Protein AF-A0A821Y930-F1 (afdb_monomer_lite)

Organism: NCBI:txid392032

Structure (mmCIF, N/CA/C/O backbone):
data_AF-A0A821Y930-F1
#
_entry.id   AF-A0A821Y930-F1
#
loop_
_atom_site.group_PDB
_atom_site.id
_atom_site.type_symbol
_atom_site.label_atom_id
_atom_site.label_alt_id
_atom_site.label_comp_id
_atom_site.label_asym_id
_atom_site.label_entity_id
_atom_site.label_seq_id
_atom_site.pdbx_PDB_ins_code
_atom_site.Cartn_x
_atom_site.Cartn_y
_atom_site.Cartn_z
_atom_site.occupancy
_atom_site.B_iso_or_equiv
_atom_site.auth_seq_id
_atom_site.auth_comp_id
_atom_site.auth_asym_id
_atom_site.auth_atom_id
_atom_site.pdbx_PDB_model_num
ATOM 1 N N . ASN A 1 1 ? 14.774 -1.328 -16.028 1.00 44.09 1 ASN A N 1
ATOM 2 C CA . ASN A 1 1 ? 14.917 -2.382 -17.061 1.00 44.09 1 ASN A CA 1
ATOM 3 C C . ASN A 1 1 ? 16.164 -3.201 -16.765 1.00 44.09 1 ASN A C 1
ATOM 5 O O . ASN A 1 1 ? 17.246 -2.640 -16.865 1.00 44.09 1 ASN A O 1
ATOM 9 N N . LYS A 1 2 ? 16.037 -4.470 -16.334 1.00 46.88 2 LYS A N 1
ATOM 10 C CA . LYS A 1 2 ? 17.202 -5.335 -16.061 1.00 46.88 2 LYS A CA 1
ATOM 11 C C . LYS A 1 2 ? 18.029 -5.448 -17.343 1.00 46.88 2 LYS A C 1
ATOM 13 O O . LYS A 1 2 ? 17.569 -5.949 -18.364 1.00 46.88 2 LYS A O 1
ATOM 18 N N . THR A 1 3 ? 19.187 -4.817 -17.280 1.00 56.94 3 THR A N 1
ATOM 19 C CA . THR A 1 3 ? 20.063 -4.409 -18.367 1.00 56.94 3 THR A CA 1
ATOM 20 C C . THR A 1 3 ? 20.526 -5.598 -19.208 1.00 56.94 3 THR A C 1
ATOM 22 O O . THR A 1 3 ? 20.794 -6.686 -18.706 1.00 56.94 3 THR A O 1
ATOM 25 N N . LYS A 1 4 ? 20.590 -5.351 -20.520 1.00 59.03 4 LYS A N 1
ATOM 26 C CA . LYS A 1 4 ? 20.665 -6.259 -21.682 1.00 59.03 4 LYS A CA 1
ATOM 27 C C . LYS A 1 4 ? 21.724 -7.384 -21.678 1.00 59.03 4 LYS A C 1
ATOM 29 O O . LYS A 1 4 ? 21.747 -8.154 -22.630 1.00 59.03 4 LYS A O 1
ATOM 34 N N . HIS A 1 5 ? 22.568 -7.517 -20.656 1.00 57.09 5 HIS A N 1
ATOM 35 C CA . HIS A 1 5 ? 23.760 -8.377 -20.694 1.00 57.09 5 HIS A CA 1
ATOM 36 C C . HIS A 1 5 ? 23.657 -9.689 -19.893 1.00 57.09 5 HIS A C 1
ATOM 38 O O . HIS A 1 5 ? 24.472 -10.576 -20.109 1.00 57.09 5 HIS A O 1
ATOM 44 N N . HIS A 1 6 ? 22.637 -9.866 -19.042 1.00 55.56 6 HIS A N 1
ATOM 45 C CA . HIS A 1 6 ? 22.422 -11.097 -18.253 1.00 55.56 6 HIS A CA 1
ATOM 46 C C . HIS A 1 6 ? 20.994 -11.638 -18.396 1.00 55.56 6 HIS A C 1
ATOM 48 O O . HIS A 1 6 ? 20.309 -11.930 -17.414 1.00 55.56 6 HIS A O 1
ATOM 54 N N . ARG A 1 7 ? 20.506 -11.759 -19.635 1.00 61.03 7 ARG A N 1
ATOM 55 C CA . ARG A 1 7 ? 19.201 -12.374 -19.908 1.00 61.03 7 ARG A CA 1
ATOM 56 C C . ARG A 1 7 ? 19.332 -13.899 -19.842 1.00 61.03 7 ARG A C 1
ATOM 58 O O . ARG A 1 7 ? 19.236 -14.577 -20.857 1.00 61.03 7 ARG A O 1
ATOM 65 N N . HIS A 1 8 ? 19.582 -14.438 -18.650 1.00 64.38 8 HIS A N 1
ATOM 66 C CA . HIS A 1 8 ? 19.263 -15.842 -18.411 1.00 64.38 8 HIS A CA 1
ATOM 67 C C . HIS A 1 8 ? 17.770 -16.030 -18.695 1.00 64.38 8 HIS A C 1
ATOM 69 O O . HIS A 1 8 ? 16.953 -15.173 -18.346 1.00 64.38 8 HIS A O 1
ATOM 75 N N . GLU A 1 9 ? 17.434 -17.111 -19.391 1.00 74.50 9 GLU A N 1
ATOM 76 C CA . GLU A 1 9 ? 16.059 -17.440 -19.738 1.00 74.50 9 GLU A CA 1
ATOM 77 C C . GLU A 1 9 ? 15.260 -17.604 -18.441 1.00 74.50 9 GLU A C 1
ATOM 79 O O . GLU A 1 9 ? 15.511 -18.505 -17.639 1.00 74.50 9 GLU A O 1
ATOM 84 N N . PHE A 1 10 ? 14.356 -16.663 -18.179 1.00 81.88 10 PHE A N 1
ATOM 85 C CA . PHE A 1 10 ? 13.510 -16.710 -16.999 1.00 81.88 10 PHE A CA 1
ATOM 86 C C . PHE A 1 10 ? 12.517 -17.859 -17.167 1.00 81.88 10 PHE A C 1
ATOM 88 O O . PHE A 1 10 ? 11.628 -17.796 -18.015 1.00 81.88 10 PHE A O 1
ATOM 95 N N . LYS A 1 11 ? 12.691 -18.923 -16.381 1.00 86.06 11 LYS A N 1
ATOM 96 C CA . LYS A 1 11 ? 11.822 -20.099 -16.424 1.00 86.06 11 LYS A CA 1
ATOM 97 C C . LYS A 1 11 ? 10.683 -19.928 -15.430 1.00 86.06 11 LYS A C 1
ATOM 99 O O . LYS A 1 11 ? 10.900 -19.943 -14.221 1.00 86.06 11 LYS A O 1
ATOM 104 N N . TRP A 1 12 ? 9.478 -19.770 -15.961 1.00 92.75 12 TRP A N 1
ATOM 105 C CA . TRP A 1 12 ? 8.245 -19.779 -15.184 1.00 92.75 12 TRP A CA 1
ATOM 106 C C . TRP A 1 12 ? 7.678 -21.196 -15.159 1.00 92.75 12 TRP A C 1
ATOM 108 O O . TRP A 1 12 ? 7.239 -21.710 -16.186 1.00 92.75 12 TRP A O 1
ATOM 118 N N . GLY A 1 13 ? 7.735 -21.840 -14.002 1.00 96.00 13 GLY A N 1
ATOM 119 C CA . GLY A 1 13 ? 7.234 -23.186 -13.773 1.00 96.00 13 GLY A CA 1
ATOM 120 C C . GLY A 1 13 ? 6.098 -23.225 -12.747 1.00 96.00 13 GLY A C 1
ATOM 121 O O . GLY A 1 13 ? 5.589 -22.182 -12.324 1.00 96.00 13 GLY A O 1
ATOM 122 N N . PRO A 1 14 ? 5.702 -24.439 -12.332 1.00 97.62 14 PRO A N 1
ATOM 123 C CA . PRO A 1 14 ? 4.598 -24.641 -11.396 1.00 97.62 14 PRO A CA 1
ATOM 124 C C . PRO A 1 14 ? 4.790 -23.919 -10.057 1.00 97.62 14 PRO A C 1
ATOM 126 O O . PRO A 1 14 ? 3.860 -23.275 -9.578 1.00 97.62 14 PRO A O 1
ATOM 129 N N . ASP A 1 15 ? 6.000 -23.942 -9.492 1.00 96.88 15 ASP A N 1
ATOM 130 C CA . ASP A 1 15 ? 6.283 -23.327 -8.188 1.00 96.88 15 ASP A CA 1
ATOM 131 C C . ASP A 1 15 ? 6.186 -21.793 -8.231 1.00 96.88 15 ASP A C 1
ATOM 133 O O . ASP A 1 15 ? 5.676 -21.167 -7.296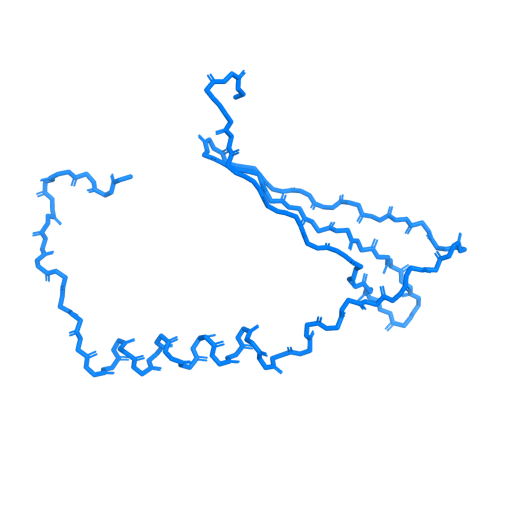 1.00 96.88 15 ASP A O 1
ATOM 137 N N . GLN A 1 16 ? 6.637 -21.171 -9.332 1.00 96.31 16 GLN A N 1
ATOM 138 C CA . GLN A 1 16 ? 6.510 -19.723 -9.539 1.00 96.31 16 GLN A CA 1
ATOM 139 C C . GLN A 1 16 ? 5.041 -19.328 -9.686 1.00 96.31 16 GLN A C 1
ATOM 141 O O . GLN A 1 16 ? 4.610 -18.349 -9.076 1.00 96.31 16 GLN A O 1
ATOM 146 N N . GLN A 1 17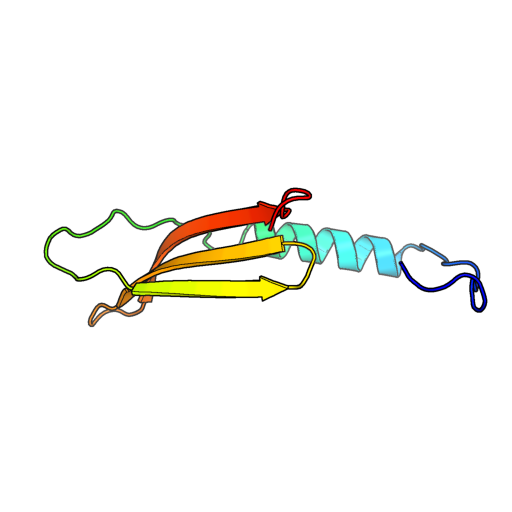 ? 4.270 -20.111 -10.448 1.00 97.44 17 GLN A N 1
ATOM 147 C CA . GLN A 1 17 ? 2.840 -19.880 -10.626 1.00 97.44 17 GLN A CA 1
ATOM 148 C C . GLN A 1 17 ? 2.087 -20.010 -9.298 1.00 97.44 17 GLN A C 1
ATOM 150 O O . GLN A 1 17 ? 1.342 -19.103 -8.938 1.00 97.44 17 GLN A O 1
ATOM 155 N N . HIS A 1 18 ? 2.341 -21.076 -8.535 1.00 97.81 18 HIS A N 1
ATOM 156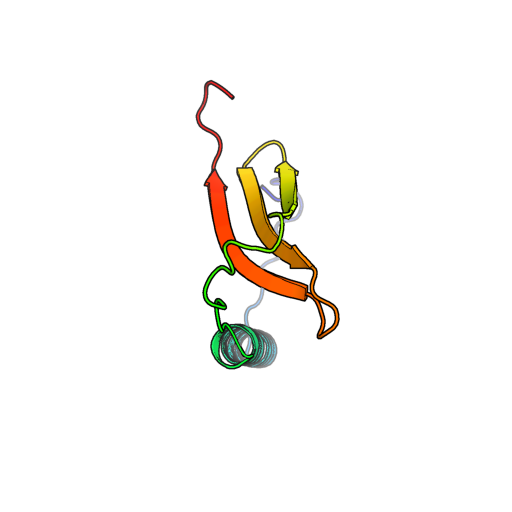 C CA . HIS A 1 18 ? 1.724 -21.291 -7.227 1.00 97.81 18 HIS A CA 1
ATOM 157 C C . HIS A 1 18 ? 2.027 -20.142 -6.259 1.00 97.81 18 HIS A C 1
ATOM 159 O O . HIS A 1 18 ? 1.114 -19.586 -5.653 1.00 97.81 18 HIS A O 1
ATOM 165 N N . SER A 1 19 ? 3.294 -19.726 -6.176 1.00 95.62 19 SER A N 1
ATOM 166 C CA . SER A 1 19 ? 3.704 -18.601 -5.328 1.00 95.62 19 SER A CA 1
ATOM 167 C C . SER A 1 19 ? 3.038 -17.287 -5.751 1.00 95.62 19 SER A C 1
ATOM 169 O O . SER A 1 19 ? 2.618 -16.499 -4.905 1.00 95.62 19 SER A O 1
ATOM 171 N N . PHE A 1 20 ? 2.912 -17.042 -7.058 1.00 95.31 20 PHE A N 1
ATOM 172 C CA . PHE A 1 20 ? 2.251 -15.848 -7.584 1.00 95.31 20 PHE A CA 1
ATOM 173 C C . PHE A 1 20 ? 0.741 -15.851 -7.319 1.00 95.31 20 PHE A C 1
ATOM 175 O O . PHE A 1 20 ? 0.168 -14.815 -6.974 1.00 95.31 20 PHE A O 1
ATOM 182 N N . ASP A 1 21 ? 0.087 -17.002 -7.457 1.00 96.62 21 ASP A N 1
ATOM 183 C CA . ASP A 1 21 ? -1.336 -17.150 -7.166 1.00 96.62 21 ASP A CA 1
ATOM 184 C C . ASP A 1 21 ? -1.628 -16.978 -5.676 1.00 96.62 21 ASP A C 1
ATOM 186 O O . ASP A 1 21 ? -2.556 -16.250 -5.322 1.00 96.62 21 ASP A O 1
ATOM 190 N N . GLU A 1 22 ? -0.788 -17.544 -4.810 1.00 94.69 22 GLU A N 1
ATOM 191 C CA . GLU A 1 22 ? -0.885 -17.336 -3.367 1.00 94.69 22 GLU A CA 1
ATOM 192 C C . GLU A 1 22 ? -0.662 -15.866 -2.998 1.00 94.69 22 GLU A C 1
ATOM 194 O O . GLU A 1 22 ? -1.422 -15.297 -2.215 1.00 94.69 22 GLU A O 1
ATOM 199 N N . PHE A 1 23 ? 0.307 -15.199 -3.629 1.00 91.50 23 PHE A N 1
ATOM 200 C CA . PHE A 1 23 ? 0.539 -13.772 -3.418 1.00 91.50 23 PHE A CA 1
ATOM 201 C C . PHE A 1 23 ? -0.674 -12.919 -3.816 1.00 91.50 23 PHE A C 1
ATOM 203 O O . PHE A 1 23 ? -1.120 -12.074 -3.038 1.00 91.50 23 PHE A O 1
ATOM 210 N N . LYS A 1 24 ? -1.268 -13.174 -4.991 1.00 90.75 24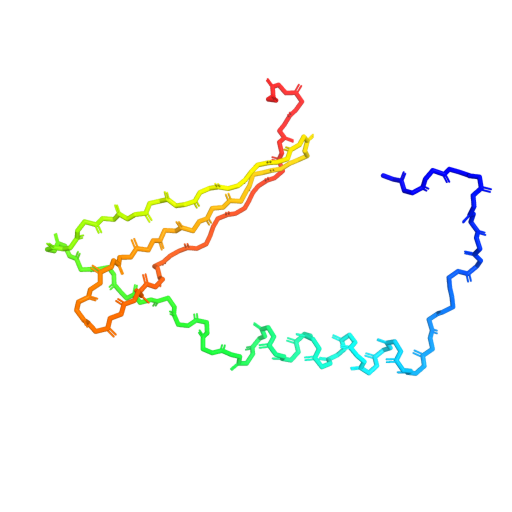 LYS A N 1
ATOM 211 C CA . LYS A 1 24 ? -2.519 -12.515 -5.405 1.00 90.75 24 LYS A CA 1
ATOM 212 C C . LYS A 1 24 ? -3.642 -12.782 -4.410 1.00 90.75 24 LYS A C 1
ATOM 214 O O . LYS A 1 24 ? -4.376 -11.858 -4.064 1.00 90.75 24 LYS A O 1
ATOM 219 N N . ARG A 1 25 ? -3.782 -14.026 -3.943 1.00 91.44 25 ARG A N 1
ATOM 220 C CA . ARG A 1 25 ? -4.801 -14.399 -2.959 1.00 91.44 25 ARG A CA 1
ATOM 221 C C . ARG A 1 25 ? -4.609 -13.607 -1.672 1.00 91.44 25 ARG A C 1
ATOM 223 O O . ARG A 1 25 ? -5.558 -12.981 -1.219 1.00 91.44 25 ARG A O 1
ATOM 230 N N . ILE A 1 26 ? -3.402 -13.564 -1.112 1.00 88.00 26 ILE A N 1
ATOM 231 C CA . ILE A 1 26 ? -3.102 -12.797 0.107 1.00 88.00 26 ILE A CA 1
ATOM 232 C C . ILE A 1 26 ? -3.457 -11.320 -0.086 1.00 88.00 26 ILE A C 1
ATOM 234 O O . ILE A 1 26 ? -4.199 -10.765 0.721 1.00 88.00 26 ILE A O 1
ATOM 238 N N . LEU A 1 27 ? -3.012 -10.707 -1.187 1.00 82.19 27 LEU A N 1
ATOM 239 C CA . LEU A 1 27 ? -3.280 -9.294 -1.466 1.00 82.19 27 LEU A CA 1
ATOM 240 C C . LEU A 1 27 ? -4.764 -8.969 -1.662 1.00 82.19 27 LEU A C 1
ATOM 242 O O . LEU A 1 27 ? -5.162 -7.838 -1.416 1.00 82.19 27 LEU A O 1
ATOM 246 N N . THR A 1 28 ? -5.573 -9.929 -2.112 1.00 82.81 28 THR A N 1
ATOM 247 C CA . THR A 1 28 ? -7.006 -9.724 -2.394 1.00 82.81 28 THR A CA 1
ATOM 248 C C . THR A 1 28 ? -7.931 -10.199 -1.275 1.00 82.81 28 THR A C 1
ATOM 250 O O . THR A 1 28 ? -9.109 -9.852 -1.285 1.00 82.81 28 THR A O 1
ATOM 253 N N . THR A 1 29 ? -7.424 -10.981 -0.316 1.00 79.50 29 THR A N 1
ATOM 254 C CA . THR A 1 29 ? -8.224 -11.570 0.776 1.00 79.50 29 THR A CA 1
ATOM 255 C C . THR A 1 29 ? -7.873 -11.045 2.165 1.00 79.50 29 THR A C 1
ATOM 257 O O . THR A 1 29 ? -8.692 -11.177 3.073 1.00 79.50 29 THR A O 1
ATOM 260 N N . TYR A 1 30 ? -6.699 -10.434 2.357 1.00 67.75 30 TYR A N 1
ATOM 261 C CA . TYR A 1 30 ? -6.413 -9.678 3.578 1.00 67.75 30 TYR A CA 1
ATOM 262 C C . TYR A 1 30 ? -7.427 -8.528 3.715 1.00 67.75 30 TYR A C 1
ATOM 264 O O . TYR A 1 30 ? -7.853 -8.012 2.680 1.00 67.75 30 TYR A O 1
ATOM 272 N N . PRO A 1 31 ? -7.844 -8.116 4.932 1.00 62.81 31 PRO A N 1
ATOM 273 C CA . PRO A 1 31 ? -8.776 -7.006 5.114 1.00 62.81 31 PRO A CA 1
ATOM 274 C C . PRO A 1 31 ? -8.264 -5.720 4.443 1.00 62.81 31 PRO A C 1
ATOM 276 O O . PRO A 1 31 ? -7.547 -4.923 5.037 1.00 62.81 31 PRO A O 1
ATOM 279 N N . LEU A 1 32 ? -8.675 -5.508 3.191 1.00 63.41 32 LEU A N 1
ATOM 280 C CA . LEU A 1 32 ? -8.528 -4.280 2.407 1.00 63.41 32 LEU A CA 1
ATOM 281 C C . LEU A 1 32 ? -9.599 -3.255 2.812 1.00 63.41 32 LEU A C 1
ATOM 283 O O . LEU A 1 32 ? -10.067 -2.473 1.984 1.00 63.41 32 LEU A O 1
ATOM 287 N N . PHE A 1 33 ? -10.073 -3.306 4.058 1.00 65.12 33 PHE A N 1
ATOM 288 C CA . PHE A 1 33 ? -11.148 -2.434 4.498 1.00 65.12 33 PHE A CA 1
ATOM 289 C C . PHE A 1 33 ? -10.592 -1.021 4.617 1.00 65.12 33 PHE A C 1
ATOM 291 O O . PHE A 1 33 ? -9.867 -0.698 5.554 1.00 65.12 33 PHE A O 1
ATOM 298 N N . LEU A 1 34 ? -10.925 -0.189 3.631 1.00 81.38 34 LEU A N 1
ATOM 299 C CA . LEU A 1 34 ? -10.805 1.248 3.777 1.00 81.38 34 LEU A CA 1
ATOM 300 C C . LEU A 1 34 ? -11.818 1.674 4.831 1.00 81.38 34 LEU A C 1
ATOM 302 O O . LEU A 1 34 ? -13.026 1.493 4.665 1.00 81.38 34 LEU A O 1
ATOM 306 N N . GLU A 1 35 ? -11.313 2.189 5.939 1.00 86.50 35 GLU A N 1
ATOM 307 C CA . GLU A 1 35 ? -12.155 2.637 7.032 1.00 86.50 35 GLU A CA 1
ATOM 308 C C . GLU A 1 35 ? -12.706 4.027 6.738 1.00 86.50 35 GLU A C 1
ATOM 310 O O . GLU A 1 35 ? -12.024 4.895 6.177 1.00 86.50 35 GLU A O 1
ATOM 315 N N . TYR A 1 36 ? -13.963 4.237 7.132 1.00 88.94 36 TYR A N 1
ATOM 316 C CA . TYR A 1 36 ? -14.614 5.522 6.939 1.00 88.94 36 TYR A CA 1
ATOM 317 C C . TYR A 1 36 ? -13.851 6.609 7.711 1.00 88.94 36 TYR A C 1
ATOM 319 O O . TYR A 1 36 ? -13.493 6.383 8.872 1.00 88.94 36 TYR A O 1
ATOM 327 N N . PRO A 1 37 ? -13.581 7.767 7.088 1.00 90.06 37 PRO A N 1
ATOM 328 C CA . PRO A 1 37 ? -12.850 8.835 7.743 1.00 90.06 37 PRO A CA 1
ATOM 329 C C . PRO A 1 37 ? -13.630 9.393 8.932 1.00 90.06 37 PRO A C 1
ATOM 331 O O . PRO A 1 37 ? -14.823 9.686 8.836 1.00 90.06 37 PRO A O 1
ATOM 334 N N . ASP A 1 38 ? -12.929 9.587 10.039 1.00 90.69 38 ASP A N 1
ATOM 335 C CA . ASP A 1 38 ? -13.451 10.273 11.215 1.00 90.69 38 ASP A CA 1
ATOM 336 C C . ASP A 1 38 ? -13.076 11.758 11.158 1.00 90.69 38 ASP A C 1
ATOM 338 O O . ASP A 1 38 ? -11.900 12.108 11.176 1.00 90.69 38 ASP A O 1
ATOM 342 N N . SER A 1 39 ? -14.062 12.653 11.122 1.00 89.81 39 SER A N 1
ATOM 343 C CA . SER A 1 39 ? -13.822 14.101 11.062 1.00 89.81 39 SER A CA 1
ATOM 344 C C . SER A 1 39 ? -13.103 14.672 12.288 1.00 89.81 39 SER A C 1
ATOM 346 O O . SER A 1 39 ? -12.580 15.782 12.216 1.00 89.81 39 SER A O 1
ATOM 348 N N . SER A 1 40 ? -13.104 13.957 13.416 1.00 93.38 40 SER A N 1
ATOM 349 C CA . SER A 1 40 ? -12.464 14.399 14.660 1.00 93.38 40 SER A CA 1
ATOM 350 C C . SER A 1 40 ? -10.985 14.015 14.763 1.00 93.38 40 SER A C 1
ATOM 352 O O . SER A 1 40 ? -10.268 14.557 15.604 1.00 93.38 40 SER A O 1
ATOM 354 N N . THR A 1 41 ? -10.512 13.129 13.882 1.00 93.31 41 THR A N 1
ATOM 355 C CA . THR A 1 41 ? -9.140 12.617 13.903 1.00 93.31 41 THR A CA 1
ATOM 356 C C . THR A 1 41 ? -8.321 13.215 12.747 1.00 93.31 41 THR A C 1
ATOM 358 O O . THR A 1 41 ? -8.752 13.156 11.594 1.00 93.31 41 THR A O 1
ATOM 361 N N . PRO A 1 42 ? -7.119 13.772 12.992 1.00 94.94 42 PRO A N 1
ATOM 362 C CA . PRO A 1 42 ? -6.255 14.269 11.924 1.00 94.94 42 PRO A CA 1
ATOM 363 C C . PRO A 1 42 ? -5.844 13.174 10.935 1.00 94.94 42 PRO A C 1
ATOM 365 O O . PRO A 1 42 ? -5.587 12.031 11.314 1.00 94.94 42 PRO A O 1
ATOM 368 N N . PHE A 1 43 ? -5.716 13.547 9.664 1.00 95.12 43 PHE A N 1
ATOM 369 C CA . PHE A 1 43 ? -5.141 12.669 8.652 1.00 95.12 43 PHE A CA 1
ATOM 370 C C . PHE A 1 43 ? -3.615 12.693 8.691 1.00 95.12 43 PHE A C 1
ATOM 372 O O . PHE A 1 43 ? -2.991 13.743 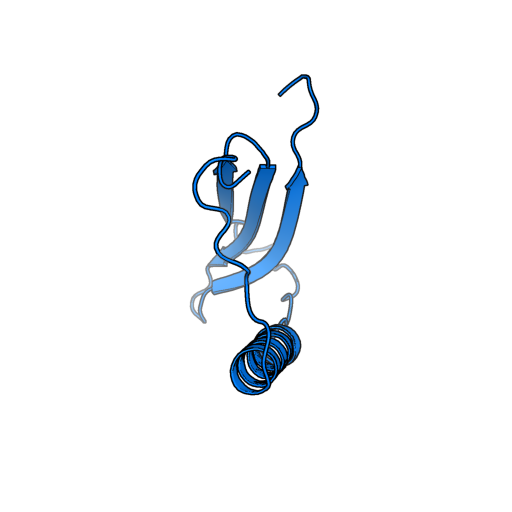8.845 1.00 95.12 43 PHE A O 1
ATOM 379 N N . VAL A 1 44 ? -3.023 11.528 8.450 1.00 95.88 44 VAL A N 1
ATOM 380 C CA . VAL A 1 44 ? -1.600 11.343 8.191 1.00 95.88 44 VAL A CA 1
ATOM 381 C C . VAL A 1 44 ? -1.444 10.867 6.753 1.00 95.88 44 VAL A C 1
ATOM 383 O O . VAL A 1 44 ? -1.972 9.825 6.365 1.00 95.88 44 VAL A O 1
ATOM 386 N N . LEU A 1 45 ? -0.709 11.640 5.958 1.00 95.44 45 LEU A N 1
ATOM 387 C CA . LEU A 1 45 ? -0.315 11.256 4.610 1.00 95.44 45 LEU A CA 1
ATOM 388 C C . LEU A 1 45 ? 1.122 10.735 4.650 1.00 95.44 45 LEU A C 1
ATOM 390 O O . LEU A 1 45 ? 2.039 11.446 5.054 1.00 95.44 45 LEU A O 1
ATOM 394 N N . THR A 1 46 ? 1.316 9.492 4.226 1.00 95.19 46 THR A N 1
ATOM 395 C CA . THR A 1 46 ? 2.641 8.888 4.058 1.00 95.19 46 THR A CA 1
ATOM 396 C C . THR A 1 46 ? 2.876 8.660 2.578 1.00 95.19 46 THR A C 1
ATOM 398 O O . THR A 1 46 ? 2.052 8.027 1.928 1.00 95.19 46 THR A O 1
ATOM 401 N N . THR A 1 47 ? 3.980 9.172 2.042 1.00 94.38 47 THR A N 1
ATOM 402 C CA . THR A 1 47 ? 4.338 9.051 0.624 1.00 94.38 47 THR A CA 1
ATOM 403 C C . THR A 1 47 ? 5.715 8.434 0.465 1.00 94.38 47 THR A C 1
ATOM 405 O O . THR A 1 47 ? 6.607 8.707 1.264 1.00 94.38 47 THR A O 1
ATOM 408 N N . ASP A 1 48 ? 5.888 7.669 -0.603 1.00 93.69 48 ASP A N 1
ATOM 409 C CA . ASP A 1 48 ? 7.183 7.198 -1.081 1.00 93.69 48 ASP A CA 1
ATOM 410 C C . ASP A 1 48 ? 7.276 7.454 -2.587 1.00 93.69 48 ASP A C 1
ATOM 412 O O . ASP A 1 48 ? 6.274 7.377 -3.307 1.00 93.69 48 ASP A O 1
ATOM 416 N N . ALA A 1 49 ? 8.463 7.804 -3.065 1.00 92.50 49 ALA A N 1
ATOM 417 C CA . ALA A 1 49 ? 8.676 8.192 -4.448 1.00 92.50 49 ALA A CA 1
ATOM 418 C C . ALA A 1 49 ? 9.969 7.593 -4.994 1.00 92.50 49 ALA A C 1
ATOM 420 O O . ALA A 1 49 ? 11.001 7.530 -4.331 1.00 92.50 49 ALA A O 1
ATOM 421 N N . SER A 1 50 ? 9.904 7.197 -6.258 1.00 89.88 50 SER A N 1
ATOM 422 C CA . SER A 1 50 ? 11.046 6.765 -7.056 1.00 89.88 50 SER A CA 1
ATOM 423 C C . SER A 1 50 ? 11.122 7.609 -8.323 1.00 89.88 50 SER A C 1
ATOM 425 O O . SER A 1 50 ? 10.155 8.278 -8.673 1.00 89.88 50 SER A O 1
ATOM 427 N N . GLY A 1 51 ? 12.212 7.495 -9.083 1.00 89.12 51 GLY A N 1
ATOM 428 C CA . GLY A 1 51 ? 12.335 8.153 -10.393 1.00 89.12 51 GLY A CA 1
ATOM 429 C C . GLY A 1 51 ? 11.378 7.639 -11.483 1.00 89.12 51 GLY A C 1
ATOM 430 O O . GLY A 1 51 ? 11.612 7.900 -12.653 1.00 89.12 51 GLY A O 1
ATOM 431 N N . ILE A 1 52 ? 10.367 6.836 -11.135 1.00 89.31 52 ILE A N 1
ATOM 432 C CA . ILE A 1 52 ? 9.355 6.304 -12.064 1.00 89.31 52 ILE A CA 1
ATOM 433 C C . ILE A 1 52 ? 7.936 6.625 -11.578 1.00 89.31 52 ILE A C 1
ATOM 435 O O . ILE A 1 52 ? 7.011 6.740 -12.376 1.00 89.31 52 ILE A O 1
ATOM 439 N N . GLY A 1 53 ? 7.717 6.737 -10.272 1.00 91.88 53 GLY A N 1
ATOM 440 C CA . GLY A 1 53 ? 6.368 6.840 -9.735 1.00 91.88 53 GLY A CA 1
ATOM 441 C C . GLY A 1 53 ? 6.339 7.205 -8.266 1.00 91.88 53 GLY A C 1
ATOM 442 O O . GLY A 1 53 ? 7.323 7.027 -7.543 1.00 91.88 53 GLY A O 1
ATOM 443 N N . ILE A 1 54 ? 5.169 7.677 -7.845 1.00 93.31 54 ILE A N 1
ATOM 444 C CA . ILE A 1 54 ? 4.855 8.090 -6.480 1.00 93.31 54 ILE A CA 1
ATOM 445 C C . ILE A 1 54 ? 3.741 7.191 -5.949 1.00 93.31 54 ILE A C 1
ATOM 447 O O . ILE A 1 54 ? 2.721 6.975 -6.612 1.00 93.31 54 ILE A O 1
ATOM 451 N N . GLY A 1 55 ? 3.929 6.698 -4.731 1.00 94.12 55 GLY A N 1
ATOM 452 C CA . GLY A 1 55 ? 2.919 6.019 -3.934 1.00 94.12 55 GLY A CA 1
ATOM 453 C C . GLY A 1 55 ? 2.612 6.801 -2.661 1.00 94.12 55 GLY A C 1
ATOM 454 O O . GLY A 1 55 ? 3.444 7.544 -2.144 1.00 94.12 55 GLY A O 1
ATOM 455 N N . GLY A 1 56 ? 1.409 6.625 -2.132 1.00 94.06 56 GLY A N 1
ATOM 456 C CA . GLY A 1 56 ? 1.023 7.201 -0.860 1.00 94.06 56 GLY A CA 1
ATOM 457 C C . GLY A 1 56 ? -0.178 6.520 -0.222 1.00 94.06 56 GLY A C 1
ATOM 458 O O . GLY A 1 56 ? -1.009 5.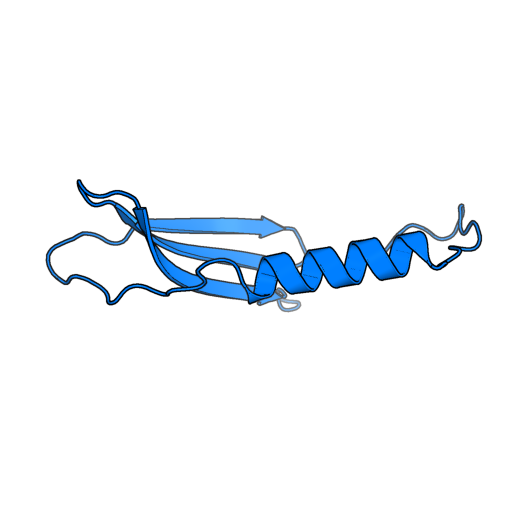897 -0.887 1.00 94.06 56 GLY A O 1
ATOM 459 N N . ILE A 1 57 ? -0.248 6.656 1.096 1.00 94.00 57 ILE A N 1
ATOM 460 C CA . ILE A 1 57 ? -1.295 6.120 1.955 1.00 94.00 57 ILE A CA 1
ATOM 461 C C . ILE A 1 57 ? -1.842 7.268 2.795 1.00 94.00 57 ILE A C 1
ATOM 463 O O . ILE A 1 57 ? -1.084 7.980 3.456 1.00 94.00 57 ILE A O 1
ATOM 467 N N . LEU A 1 58 ? -3.162 7.426 2.775 1.00 94.50 58 LEU A N 1
ATOM 468 C CA . LEU A 1 58 ? -3.896 8.291 3.685 1.00 94.50 58 LEU A CA 1
ATOM 469 C C . LEU A 1 58 ? -4.435 7.437 4.831 1.00 94.50 58 LEU A C 1
ATOM 471 O O . LEU A 1 58 ? -5.177 6.475 4.599 1.00 94.50 58 LEU A O 1
ATOM 475 N N . ARG A 1 59 ? -4.053 7.784 6.057 1.00 94.75 59 ARG A N 1
ATOM 476 C CA . ARG A 1 59 ? -4.411 7.036 7.264 1.00 94.75 59 ARG A CA 1
ATOM 477 C C . ARG A 1 59 ? -4.793 7.966 8.412 1.00 94.75 59 ARG A C 1
ATOM 479 O O . ARG A 1 59 ? -4.435 9.142 8.403 1.00 94.75 59 ARG A O 1
ATOM 486 N N . GLN A 1 60 ? -5.471 7.424 9.413 1.00 95.19 60 GLN A N 1
ATOM 487 C CA . GLN A 1 60 ? -5.779 8.089 10.677 1.00 95.19 60 GLN A CA 1
ATOM 488 C C . GLN A 1 60 ? -5.263 7.233 11.832 1.00 95.19 60 GLN A C 1
ATOM 490 O O . GLN A 1 60 ? -5.545 6.037 11.903 1.00 95.19 60 GLN A O 1
ATOM 495 N N . ASP A 1 61 ? -4.499 7.839 12.738 1.00 93.94 61 ASP A N 1
ATOM 496 C CA . ASP A 1 61 ? -3.992 7.158 13.928 1.00 93.94 61 ASP A CA 1
ATOM 497 C C . ASP A 1 61 ? -4.968 7.358 15.090 1.00 93.94 61 ASP A C 1
ATOM 499 O O . ASP A 1 61 ? -5.180 8.474 15.559 1.00 93.94 61 ASP A O 1
ATOM 503 N N . THR A 1 62 ? -5.586 6.262 15.537 1.00 88.69 62 THR A N 1
ATOM 504 C CA . THR A 1 62 ? -6.584 6.250 16.617 1.00 88.69 62 THR A CA 1
ATOM 505 C C . THR A 1 62 ? -6.080 5.445 17.817 1.00 88.69 62 THR A C 1
ATOM 507 O O . THR A 1 62 ? -5.186 4.610 17.657 1.00 88.69 62 THR A O 1
ATOM 510 N N . PRO A 1 63 ? -6.679 5.590 19.015 1.00 89.19 63 PRO A N 1
ATOM 511 C CA . PRO A 1 63 ? -6.350 4.733 20.157 1.00 89.19 63 PRO A CA 1
ATOM 512 C C . PRO A 1 63 ? -6.557 3.232 19.889 1.00 89.19 63 PRO A C 1
ATOM 514 O O . PRO A 1 63 ? -5.885 2.402 20.490 1.00 89.19 63 PRO A O 1
ATOM 517 N N . SER A 1 64 ? -7.467 2.879 18.974 1.00 87.62 64 SER A N 1
ATOM 518 C CA . SER A 1 64 ? -7.708 1.500 18.526 1.00 87.62 64 SER A CA 1
ATOM 519 C C . SER A 1 64 ? -6.702 0.982 17.490 1.00 87.62 64 SER A C 1
ATOM 521 O O . SER A 1 64 ? -6.762 -0.191 17.130 1.00 87.62 64 SER A O 1
ATOM 523 N N . GLY A 1 65 ? -5.796 1.832 17.001 1.00 89.69 65 GLY A N 1
ATOM 524 C CA . GLY A 1 65 ? -4.814 1.506 15.969 1.00 89.69 65 GLY A CA 1
ATOM 525 C C . GLY A 1 65 ? -4.879 2.432 14.753 1.00 89.69 65 GLY A C 1
ATOM 526 O O . GLY A 1 65 ? -5.635 3.408 14.711 1.00 89.69 65 GLY A O 1
ATOM 527 N N . THR A 1 66 ? -4.056 2.124 13.754 1.00 90.69 66 THR A N 1
ATOM 528 C CA . THR A 1 66 ? -4.012 2.860 12.488 1.00 90.69 66 THR A CA 1
ATOM 529 C C . THR A 1 66 ? -5.133 2.399 11.567 1.00 90.69 66 THR A C 1
ATOM 531 O O . THR A 1 66 ? -5.190 1.230 11.188 1.00 90.69 66 THR A O 1
ATOM 534 N N . LYS A 1 67 ? -5.966 3.347 11.153 1.00 91.56 67 LYS A N 1
ATOM 535 C CA . LYS A 1 67 ? -7.028 3.156 10.170 1.00 91.56 67 LYS A CA 1
ATOM 536 C C . LYS A 1 67 ? -6.542 3.601 8.803 1.00 91.56 67 LYS A C 1
ATOM 538 O O . LYS A 1 67 ? -6.061 4.726 8.671 1.00 91.56 67 LYS A O 1
ATOM 543 N N . ILE A 1 68 ? -6.657 2.753 7.784 1.00 91.44 68 ILE A N 1
ATOM 544 C CA . ILE A 1 68 ? -6.298 3.139 6.414 1.00 91.44 68 ILE A CA 1
ATOM 545 C C . ILE A 1 68 ? -7.542 3.635 5.691 1.00 91.44 68 ILE A C 1
ATOM 547 O O . ILE A 1 68 ? -8.522 2.908 5.575 1.00 91.44 68 ILE A O 1
ATOM 551 N N . ASN A 1 69 ? -7.502 4.867 5.186 1.00 92.50 69 ASN A N 1
ATOM 552 C CA . ASN A 1 69 ? -8.645 5.482 4.515 1.00 92.50 69 ASN A CA 1
ATOM 553 C C . ASN A 1 69 ? -8.510 5.436 2.993 1.00 92.50 69 ASN A C 1
ATOM 555 O O . ASN A 1 69 ? -9.512 5.318 2.291 1.00 92.50 69 ASN A O 1
ATOM 559 N N . TYR A 1 70 ? -7.287 5.542 2.460 1.00 91.81 70 TYR A N 1
ATOM 560 C CA . TYR A 1 70 ? -7.073 5.555 1.014 1.00 91.81 70 TYR A CA 1
ATOM 561 C C . TYR A 1 70 ? -5.642 5.181 0.616 1.00 91.81 70 TYR A C 1
ATOM 563 O O . TYR A 1 70 ? -4.682 5.556 1.286 1.00 91.81 70 TYR A O 1
ATOM 571 N N . PHE A 1 71 ? -5.500 4.508 -0.527 1.00 90.94 71 PHE A N 1
ATOM 572 C CA . PHE A 1 71 ? -4.221 4.267 -1.197 1.00 90.94 71 PHE A CA 1
ATOM 573 C C . PHE A 1 71 ? -4.202 5.005 -2.536 1.00 90.94 71 PHE A C 1
ATOM 575 O O . PHE A 1 71 ? -5.160 4.924 -3.308 1.00 90.94 71 PHE A O 1
ATOM 582 N N . LYS A 1 72 ? -3.096 5.686 -2.846 1.00 91.69 72 LYS A N 1
ATOM 583 C CA . LYS A 1 72 ? -2.890 6.346 -4.137 1.00 91.69 72 LYS A CA 1
ATOM 584 C C . LYS A 1 72 ? -1.525 5.998 -4.701 1.00 91.69 72 LYS A C 1
ATOM 586 O O . LYS A 1 72 ? -0.519 6.118 -4.017 1.00 91.69 72 LYS A O 1
ATOM 591 N N . SER A 1 73 ? -1.481 5.648 -5.977 1.00 92.19 73 SER A N 1
ATOM 592 C CA . SER A 1 73 ? -0.235 5.521 -6.729 1.00 92.19 73 SER A CA 1
ATOM 593 C C . SER A 1 73 ? -0.399 6.111 -8.120 1.00 92.19 73 SER A C 1
ATOM 595 O O . SER A 1 73 ? -1.473 5.989 -8.719 1.00 92.19 73 SER A O 1
ATOM 597 N N . ARG A 1 74 ? 0.659 6.729 -8.644 1.00 92.00 74 ARG A N 1
ATOM 598 C CA . ARG A 1 74 ? 0.734 7.171 -10.039 1.00 92.00 74 ARG A CA 1
ATOM 599 C C . ARG A 1 74 ? 2.160 7.071 -10.575 1.00 92.00 74 ARG A C 1
ATOM 601 O O . ARG A 1 74 ? 3.120 7.155 -9.814 1.00 92.00 74 ARG A O 1
ATOM 608 N N . VAL A 1 75 ? 2.269 6.895 -11.885 1.00 93.75 75 VAL A N 1
ATOM 609 C CA . VAL A 1 75 ? 3.528 7.025 -12.630 1.00 93.75 75 VAL A CA 1
ATOM 610 C C . VAL A 1 75 ? 3.792 8.519 -12.841 1.00 93.75 75 VAL A C 1
ATOM 612 O O . VAL A 1 75 ? 2.830 9.278 -12.989 1.00 93.75 75 VAL A O 1
ATOM 615 N N . LEU A 1 76 ? 5.060 8.927 -12.784 1.00 89.00 76 LEU A N 1
ATOM 616 C CA . LEU A 1 76 ? 5.469 10.300 -13.089 1.00 89.00 76 LEU A CA 1
ATOM 617 C C . LEU A 1 76 ? 5.258 10.587 -14.579 1.00 89.00 76 LEU A C 1
ATOM 619 O O . LEU A 1 76 ? 5.418 9.689 -15.410 1.00 89.00 76 LEU A O 1
ATOM 623 N N . ASP A 1 77 ? 4.861 11.814 -14.902 1.00 87.06 77 ASP A N 1
ATOM 624 C CA . ASP A 1 77 ? 4.898 12.283 -16.286 1.00 87.06 77 ASP A CA 1
ATOM 625 C C . ASP A 1 77 ? 6.311 12.763 -16.657 1.00 87.06 77 ASP A C 1
ATOM 627 O O . ASP A 1 77 ? 7.191 12.842 -15.806 1.00 87.06 77 ASP A O 1
ATOM 631 N N . ASP A 1 78 ? 6.548 13.056 -17.937 1.00 77.62 78 ASP A N 1
ATOM 632 C CA . ASP A 1 78 ? 7.878 13.445 -18.436 1.00 77.62 78 ASP A CA 1
ATOM 633 C C . ASP A 1 78 ? 8.401 14.775 -17.844 1.00 77.62 78 ASP A C 1
ATOM 635 O O . ASP A 1 78 ? 9.544 15.162 -18.097 1.00 77.62 78 ASP A O 1
ATOM 639 N N . THR A 1 79 ? 7.561 15.503 -17.105 1.00 71.50 79 THR A N 1
ATOM 640 C CA . THR A 1 79 ? 7.838 16.831 -16.546 1.00 71.50 79 THR A CA 1
ATOM 641 C C . THR A 1 79 ? 8.147 16.828 -15.046 1.00 71.50 79 THR A C 1
ATOM 643 O O . THR A 1 79 ? 8.561 17.872 -14.535 1.00 71.50 79 THR A O 1
ATOM 646 N N . GLU A 1 80 ? 7.982 15.695 -14.359 1.00 55.88 80 GLU A N 1
ATOM 647 C CA . GLU A 1 80 ? 8.299 15.488 -12.933 1.00 55.88 80 GLU A CA 1
ATOM 648 C C . GLU A 1 80 ? 9.556 14.631 -12.728 1.00 55.88 80 GLU A C 1
ATOM 650 O O . GLU A 1 80 ? 10.370 15.005 -11.851 1.00 55.88 80 GLU A O 1
#

Sequence (80 aa):
NKTKHHRHEFKWGPDQQHSFDEFKRILTTYPLFLEYPDSSTPFVLTTDASGIGIGGILRQDTPSGTKINYFKSRVLDDTE

pLDDT: mean 85.62, std 13.21, range [44.09, 97.81]

Foldseek 3Di:
DPDDPPPDPDDDDDVNVVVVVVVVCCVVPPPPDQDDDDPVFDWDKDKDDDPFKIWIWIWTQDPVGIHTNDIDIDTDDPVD

Secondary structure (DSSP, 8-state):
---TT--------HHHHHHHHHHHHHHHHS----PPPPTTS-EEEEEEEETTEEEEEEEEEETTEEEEEEEEEEEPPTT-

InterPro domains:
  IPR041577 Reverse transcriptase/retrotransposon-derived protein, RNase H-like domain [PF17919] (12-80)
  IPR043502 DNA/RNA polymerase superfamily [SSF56672] (6-80)

Radius of gyration: 18.55 Å; chains: 1; bounding box: 38×42×42 Å